Protein AF-A0A1G1XAQ7-F1 (afdb_monomer_lite)

Sequence (103 aa):
MKKDNQKTVTHAEFHEGMQMIANAFEKVVTKDELKNTLKNYPTKQDLKKALEPYATKADLKEVKIEMKHMVDDAVERIVHENQKMIKPLHERVTRLEQHGHRI

Structure (mmCIF, N/CA/C/O backbone):
data_AF-A0A1G1XAQ7-F1
#
_entry.id   AF-A0A1G1XAQ7-F1
#
loop_
_atom_site.group_PDB
_atom_site.id
_atom_site.type_symbol
_atom_site.label_atom_id
_atom_site.label_alt_id
_atom_site.label_comp_id
_atom_site.label_asym_id
_atom_site.label_entity_id
_atom_site.label_seq_id
_atom_site.pdbx_PDB_ins_code
_atom_site.Cartn_x
_atom_site.Cartn_y
_atom_site.Cartn_z
_atom_site.occupancy
_atom_site.B_iso_or_equiv
_atom_site.auth_seq_id
_atom_site.auth_comp_id
_atom_site.auth_asym_id
_atom_site.auth_atom_id
_atom_site.pdbx_PDB_model_num
ATOM 1 N N . MET A 1 1 ? -24.748 25.017 77.567 1.00 49.16 1 MET A N 1
ATOM 2 C CA . MET A 1 1 ? -25.048 23.764 76.838 1.00 49.16 1 MET A CA 1
ATOM 3 C C . MET A 1 1 ? -25.699 24.142 75.519 1.00 49.16 1 MET A C 1
ATOM 5 O O . MET A 1 1 ? -26.758 24.757 75.546 1.00 49.16 1 MET A O 1
ATOM 9 N N . LYS A 1 2 ? -25.031 23.903 74.385 1.00 51.03 2 LYS A N 1
ATOM 10 C CA . LYS A 1 2 ? -25.600 24.178 73.059 1.00 51.03 2 LYS A CA 1
ATOM 11 C C . LYS A 1 2 ? -26.612 23.065 72.773 1.00 51.03 2 LYS A C 1
ATOM 13 O O . LYS A 1 2 ? -26.236 21.902 72.804 1.00 51.03 2 LYS A O 1
ATOM 18 N N . LYS A 1 3 ? -27.895 23.406 72.627 1.00 53.88 3 LYS A N 1
ATOM 19 C CA . LYS A 1 3 ? -28.913 22.448 72.183 1.00 53.88 3 LYS A CA 1
ATOM 20 C C . LYS A 1 3 ? -28.694 22.249 70.690 1.00 53.88 3 LYS A C 1
ATOM 22 O O . LYS A 1 3 ? -28.877 23.194 69.926 1.00 53.88 3 LYS A O 1
ATOM 27 N N . ASP A 1 4 ? -28.240 21.062 70.310 1.00 58.12 4 ASP A N 1
ATOM 28 C CA . ASP A 1 4 ? -28.104 20.686 68.912 1.00 58.12 4 ASP A CA 1
ATOM 29 C C . ASP A 1 4 ? -29.480 20.759 68.251 1.00 58.12 4 ASP A C 1
ATOM 31 O O . ASP A 1 4 ? -30.445 20.116 68.667 1.00 58.12 4 ASP A O 1
ATOM 35 N N . ASN A 1 5 ? -29.578 21.639 67.261 1.00 57.94 5 ASN A N 1
ATOM 36 C CA . ASN A 1 5 ? -30.801 21.961 66.549 1.00 57.94 5 ASN A CA 1
ATOM 37 C C . ASN A 1 5 ? -31.065 20.847 65.521 1.00 57.94 5 ASN A C 1
ATOM 39 O O . ASN A 1 5 ? -30.805 21.012 64.329 1.00 57.94 5 ASN A O 1
ATOM 43 N N . GLN A 1 6 ? -31.498 19.671 65.987 1.00 63.31 6 GLN A N 1
ATOM 44 C CA . GLN A 1 6 ? -31.893 18.566 65.114 1.00 63.31 6 GLN A CA 1
ATOM 45 C C . GLN A 1 6 ? -33.206 18.922 64.413 1.00 63.31 6 GLN A C 1
ATOM 47 O O . GLN A 1 6 ? -34.292 18.821 64.981 1.00 63.31 6 GLN A O 1
ATOM 52 N N . LYS A 1 7 ? -33.090 19.364 63.159 1.00 76.38 7 LYS A N 1
ATOM 53 C CA . LYS A 1 7 ? -34.223 19.519 62.246 1.00 76.38 7 LYS A CA 1
ATOM 54 C C . LYS A 1 7 ? -34.800 18.129 61.970 1.00 76.38 7 LYS A C 1
ATOM 56 O O . LYS A 1 7 ? -34.089 17.257 61.473 1.00 76.38 7 LYS A O 1
ATOM 61 N N . THR A 1 8 ? -36.064 17.911 62.313 1.00 79.12 8 THR A N 1
ATOM 62 C CA . THR A 1 8 ? -36.775 16.679 61.970 1.00 79.12 8 THR A CA 1
ATOM 63 C C . THR A 1 8 ? -37.136 16.713 60.488 1.00 79.12 8 THR A C 1
ATOM 65 O O . THR A 1 8 ? -37.735 17.677 60.020 1.00 79.12 8 THR A O 1
ATOM 68 N N . VAL A 1 9 ? -36.742 15.679 59.745 1.00 82.50 9 VAL A N 1
ATOM 69 C CA . VAL A 1 9 ? -37.121 15.521 58.335 1.00 82.50 9 VAL A CA 1
ATOM 70 C C . VAL A 1 9 ? -38.553 15.005 58.289 1.00 82.50 9 VAL A C 1
ATOM 72 O O . VAL A 1 9 ? -38.884 13.994 58.913 1.00 82.50 9 VAL A O 1
ATOM 75 N N . THR A 1 10 ? -39.414 15.713 57.574 1.00 90.12 10 THR A N 1
ATOM 76 C CA . THR A 1 10 ? -40.794 15.297 57.340 1.00 90.12 10 THR A CA 1
ATOM 77 C C . THR A 1 10 ? -40.842 14.143 56.337 1.00 90.12 10 THR A C 1
ATOM 79 O O . THR A 1 10 ? -39.974 13.989 55.478 1.00 90.12 10 THR A O 1
ATOM 82 N N . HIS A 1 11 ? -41.897 13.329 56.402 1.00 88.06 11 HIS A N 1
ATOM 83 C CA . HIS A 1 11 ? -42.112 12.257 55.424 1.00 88.06 11 HIS A CA 1
ATOM 84 C C . HIS A 1 11 ? -42.151 12.797 53.979 1.00 88.06 11 HIS A C 1
ATOM 86 O O . HIS A 1 11 ? -41.704 12.120 53.053 1.00 88.06 11 HIS A O 1
ATOM 92 N N . ALA A 1 12 ? -42.667 14.013 53.780 1.00 90.06 12 ALA A N 1
ATOM 93 C CA . ALA A 1 12 ? -42.706 14.664 52.475 1.00 90.06 12 ALA A CA 1
ATOM 94 C C . ALA A 1 12 ? -41.293 14.962 51.947 1.00 90.06 12 ALA A C 1
ATOM 96 O O . ALA A 1 12 ? -40.976 14.566 50.831 1.00 90.06 12 ALA A O 1
ATOM 97 N N . GLU A 1 13 ? -40.423 15.553 52.772 1.00 90.19 13 GLU A N 1
ATOM 98 C CA . GLU A 1 13 ? -39.025 15.840 52.409 1.00 90.19 13 GLU A CA 1
ATOM 99 C C . GLU A 1 13 ? -38.230 14.556 52.115 1.00 90.19 13 GLU A C 1
ATOM 101 O O . GLU A 1 13 ? -37.415 14.517 51.194 1.00 90.19 13 GLU A O 1
ATOM 106 N N . PHE A 1 14 ? -38.487 13.473 52.859 1.00 90.75 14 PHE A N 1
ATOM 107 C CA . PHE A 1 14 ? -37.874 12.171 52.581 1.00 90.75 14 PHE A CA 1
ATOM 108 C C . PHE A 1 14 ? -38.345 11.582 51.243 1.00 90.75 14 PHE A C 1
ATOM 110 O O . PHE A 1 14 ? -37.533 11.065 50.473 1.00 90.75 14 PHE A O 1
ATOM 117 N N . HIS A 1 15 ? -39.646 11.667 50.949 1.00 92.38 15 HIS A N 1
ATOM 118 C CA . HIS A 1 15 ? -40.208 11.182 49.689 1.00 92.38 15 HIS A CA 1
ATOM 119 C C . HIS A 1 15 ? -39.679 11.979 48.492 1.00 92.38 15 HIS A C 1
ATOM 121 O O . HIS A 1 15 ? -39.246 11.383 47.509 1.00 92.38 15 HIS A O 1
ATOM 127 N N . GLU A 1 16 ? -39.627 13.306 48.610 1.00 92.69 16 GLU A N 1
ATOM 128 C CA . GLU A 1 16 ? -39.074 14.196 47.588 1.00 92.69 16 GLU A CA 1
ATOM 129 C C . GLU A 1 16 ? -37.590 13.897 47.325 1.00 92.69 16 GLU A C 1
ATOM 131 O O . GLU A 1 16 ? -37.181 13.758 46.170 1.00 92.69 16 GLU A O 1
ATOM 136 N N . GLY A 1 17 ? -36.798 13.681 48.382 1.00 91.06 17 GLY A N 1
ATOM 137 C CA . GLY A 1 17 ? -35.398 13.268 48.260 1.00 91.06 17 GLY A CA 1
ATOM 138 C C . GLY A 1 17 ? -35.228 11.924 47.543 1.00 91.06 17 GLY A C 1
ATOM 139 O O . GLY A 1 17 ? -34.384 11.797 46.655 1.00 91.06 17 GLY A O 1
ATOM 140 N N . MET A 1 18 ? -36.060 10.929 47.861 1.00 92.38 18 MET A N 1
ATOM 141 C CA . MET A 1 18 ? -36.035 9.628 47.180 1.00 92.38 18 MET A CA 1
ATOM 142 C C . MET A 1 18 ? -36.448 9.726 45.711 1.00 92.38 18 MET A C 1
ATOM 144 O O . MET A 1 18 ? -35.864 9.060 44.857 1.00 92.38 18 MET A O 1
ATOM 148 N N . GLN A 1 19 ? -37.416 10.584 45.399 1.00 91.19 19 GLN A N 1
ATOM 149 C CA . GLN A 1 19 ? -37.892 10.787 44.036 1.00 91.19 19 GLN A CA 1
ATOM 150 C C . GLN A 1 19 ? -36.863 11.540 43.182 1.00 91.19 19 GLN A C 1
ATOM 152 O O . GLN A 1 19 ? -36.639 11.179 42.028 1.00 91.19 19 GLN A O 1
ATOM 157 N N . MET A 1 20 ? -36.150 12.512 43.762 1.00 88.50 20 MET A N 1
ATOM 158 C CA . MET A 1 20 ? -34.992 13.144 43.122 1.00 88.50 20 MET A CA 1
ATOM 159 C C . MET A 1 20 ? -33.885 12.135 42.803 1.00 88.50 20 MET A C 1
ATOM 161 O O . MET A 1 20 ? -33.334 12.161 41.703 1.00 88.50 20 MET A O 1
ATOM 165 N N . ILE A 1 21 ? -33.578 11.228 43.736 1.00 87.81 21 ILE A N 1
ATOM 166 C CA . ILE A 1 21 ? -32.575 10.176 43.529 1.00 87.81 21 ILE A CA 1
ATOM 167 C C . ILE A 1 21 ? -33.019 9.216 42.417 1.00 87.81 21 ILE A C 1
ATOM 169 O O . ILE A 1 21 ? -32.228 8.916 41.525 1.00 87.81 21 ILE A O 1
ATOM 173 N N . ALA A 1 22 ? -34.280 8.777 42.421 1.00 86.94 22 ALA A N 1
ATOM 174 C CA . ALA A 1 22 ? -34.823 7.902 41.382 1.00 86.94 22 ALA A CA 1
ATOM 175 C C . ALA A 1 22 ? -34.714 8.537 39.982 1.00 86.94 22 ALA A C 1
ATOM 177 O O . ALA A 1 22 ? -34.177 7.918 39.063 1.00 86.94 22 ALA A O 1
ATOM 178 N N . ASN A 1 23 ? -35.110 9.806 39.850 1.00 86.06 23 ASN A N 1
ATOM 179 C CA . ASN A 1 23 ? -35.013 10.556 38.595 1.00 86.06 23 ASN A CA 1
ATOM 180 C C . ASN A 1 23 ? -33.556 10.767 38.142 1.00 86.06 23 ASN A C 1
ATOM 182 O O . ASN A 1 23 ? -3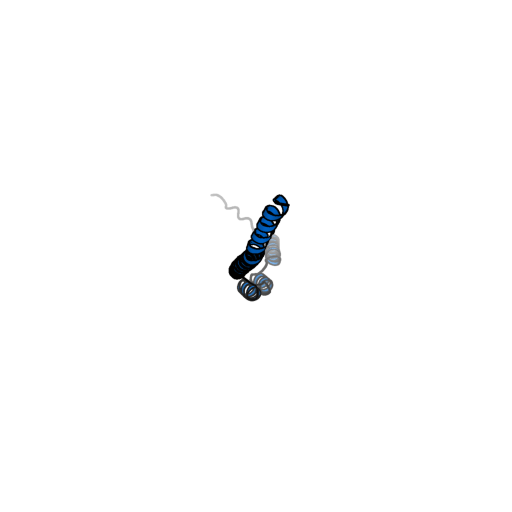3.279 10.852 36.944 1.00 86.06 23 ASN A O 1
ATOM 186 N N . ALA A 1 24 ? -32.610 10.866 39.083 1.00 83.88 24 ALA A N 1
ATOM 187 C CA . ALA A 1 24 ? -31.191 10.989 38.767 1.00 83.88 24 ALA A CA 1
ATOM 188 C C . ALA A 1 24 ? -30.619 9.696 38.165 1.00 83.88 24 ALA A C 1
ATOM 190 O O . ALA A 1 24 ? -29.802 9.772 37.250 1.00 83.88 24 ALA A O 1
ATOM 191 N N . PHE A 1 25 ? -31.064 8.524 38.631 1.00 84.06 25 PHE A N 1
ATOM 192 C CA . PHE A 1 25 ? -30.622 7.226 38.107 1.00 84.06 25 PHE A CA 1
ATOM 193 C C . PHE A 1 25 ? -31.267 6.847 36.771 1.00 84.06 25 PHE A C 1
ATOM 195 O O . PHE A 1 25 ? -30.650 6.125 35.992 1.00 84.06 25 PHE A O 1
ATOM 202 N N . GLU A 1 26 ? -32.453 7.373 36.465 1.00 80.00 26 GLU A N 1
ATOM 203 C CA . GLU A 1 26 ? -33.179 7.089 35.219 1.00 80.00 26 GLU A CA 1
ATOM 204 C C . GLU A 1 26 ? -32.418 7.532 33.951 1.00 80.00 26 GLU A C 1
ATOM 206 O O . GLU A 1 26 ? -32.614 6.979 32.873 1.00 80.00 26 GLU A O 1
ATOM 211 N N . LYS A 1 27 ? -31.506 8.509 34.071 1.00 76.56 27 LYS A N 1
ATOM 212 C CA . LYS A 1 27 ? -30.702 9.042 32.952 1.00 76.56 27 LYS A CA 1
ATOM 213 C C . LYS A 1 27 ? -29.264 8.522 32.911 1.00 76.56 27 LYS A C 1
ATOM 215 O O . LYS A 1 27 ? -28.466 8.991 32.096 1.00 76.56 27 LYS A O 1
ATOM 220 N N . VAL A 1 28 ? -28.896 7.601 33.799 1.00 86.88 28 VAL A N 1
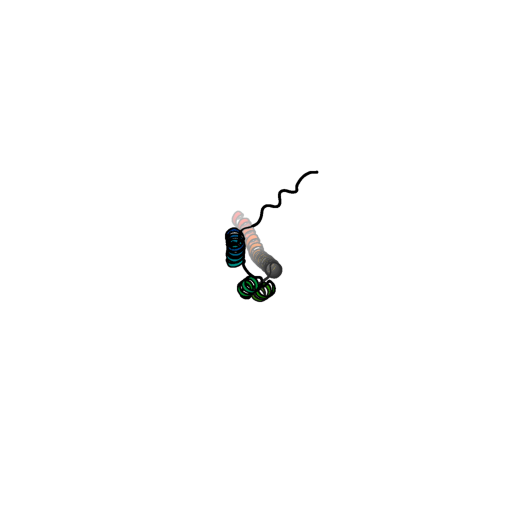ATOM 221 C CA . VAL A 1 28 ? -27.529 7.079 33.864 1.00 86.88 28 VAL A CA 1
ATOM 222 C C . VAL A 1 28 ? -27.372 5.958 32.850 1.00 86.88 28 VAL A C 1
ATOM 224 O O . VAL A 1 28 ? -27.957 4.891 33.003 1.00 86.88 28 VAL A O 1
ATOM 227 N N . VAL A 1 29 ? -26.522 6.181 31.847 1.00 83.81 29 VAL A N 1
ATOM 228 C CA . VAL A 1 29 ? -26.103 5.116 30.932 1.00 83.81 29 VAL A CA 1
ATOM 229 C C . VAL A 1 29 ? -25.352 4.048 31.719 1.00 83.81 29 VAL A C 1
ATOM 231 O O . VAL A 1 29 ? -24.345 4.308 32.385 1.00 83.81 29 VAL A O 1
ATOM 234 N N . THR A 1 30 ? -25.840 2.823 31.617 1.00 88.19 30 THR A N 1
ATOM 235 C CA . THR A 1 30 ? -25.254 1.655 32.256 1.00 88.19 30 THR A CA 1
ATOM 236 C C . THR A 1 30 ? -24.050 1.142 31.466 1.00 88.19 30 THR A C 1
ATOM 238 O O . THR A 1 30 ? -23.893 1.351 30.259 1.00 88.19 30 THR A O 1
ATOM 241 N N . LYS A 1 31 ? -23.173 0.398 32.148 1.00 88.06 31 LYS A N 1
ATOM 242 C CA . LYS A 1 31 ? -22.036 -0.268 31.491 1.00 88.06 31 LYS A CA 1
ATOM 243 C C . LYS A 1 31 ? -22.487 -1.251 30.409 1.00 88.06 31 LYS A C 1
ATOM 245 O O . LYS A 1 31 ? -21.761 -1.440 29.435 1.00 88.06 31 LYS A O 1
ATOM 250 N N . ASP A 1 32 ? -23.650 -1.871 30.575 1.00 89.75 32 ASP A N 1
ATOM 251 C CA . ASP A 1 32 ? -24.166 -2.859 29.631 1.00 89.75 32 ASP A CA 1
ATOM 252 C C . ASP A 1 32 ? -24.751 -2.199 28.378 1.00 89.75 32 ASP A C 1
ATOM 254 O O . ASP A 1 32 ? -24.500 -2.675 27.272 1.00 89.75 32 ASP A O 1
ATOM 258 N N . GLU A 1 33 ? -25.408 -1.043 28.510 1.00 89.50 33 GLU A N 1
ATOM 259 C CA . GLU A 1 33 ? -25.818 -0.216 27.364 1.00 89.50 33 GLU A CA 1
ATOM 260 C C . GLU A 1 33 ? -24.611 0.268 26.553 1.00 89.50 33 GLU A C 1
ATOM 262 O O . GLU A 1 33 ? -24.613 0.187 25.320 1.00 89.50 33 GLU A O 1
ATOM 267 N N . LEU A 1 34 ? -23.534 0.690 27.227 1.00 88.81 34 LEU A N 1
ATOM 268 C CA . LEU A 1 34 ? -22.294 1.074 26.551 1.00 88.81 34 LEU A CA 1
ATOM 269 C C . LEU A 1 34 ? -21.649 -0.120 25.828 1.00 88.81 34 LEU A C 1
ATOM 271 O O . LEU A 1 34 ? -21.247 0.003 24.672 1.00 88.81 34 LEU A O 1
ATOM 275 N N . LYS A 1 35 ? -21.584 -1.294 26.470 1.00 90.50 35 LYS A N 1
ATOM 276 C CA . LYS A 1 35 ? -21.070 -2.524 25.840 1.00 90.50 35 LYS A CA 1
ATOM 277 C C . LYS A 1 35 ? -21.893 -2.933 24.622 1.00 90.50 35 LYS A C 1
ATOM 279 O O . LYS A 1 35 ? -21.313 -3.284 23.598 1.00 90.50 35 LYS A O 1
ATOM 284 N N . ASN A 1 36 ? -23.220 -2.871 24.716 1.00 90.31 36 ASN A N 1
ATOM 285 C CA . ASN A 1 36 ? -24.112 -3.193 23.604 1.00 90.31 36 ASN A CA 1
ATOM 286 C C . ASN A 1 36 ? -23.921 -2.226 22.434 1.00 90.31 36 ASN A C 1
ATOM 288 O O . ASN A 1 36 ? -23.852 -2.667 21.289 1.00 90.31 36 ASN A O 1
ATOM 292 N N . THR A 1 37 ? -23.748 -0.934 22.718 1.00 89.75 37 THR A N 1
ATOM 293 C CA . THR A 1 37 ? -23.464 0.081 21.694 1.00 89.75 37 THR A CA 1
ATOM 294 C C . THR A 1 37 ? -22.119 -0.170 21.002 1.00 89.75 37 THR A C 1
ATOM 296 O O . THR A 1 37 ? -22.015 -0.075 19.781 1.00 89.75 37 THR A O 1
ATOM 299 N N . LEU A 1 38 ? -21.086 -0.546 21.762 1.00 91.88 38 LEU A N 1
ATOM 300 C CA . LEU A 1 38 ? -19.741 -0.802 21.235 1.00 91.88 38 LEU A CA 1
ATOM 301 C C . LEU A 1 38 ? -19.590 -2.155 20.526 1.00 91.88 38 LEU A C 1
ATOM 303 O O . LEU A 1 38 ? -18.618 -2.343 19.801 1.00 91.88 38 LEU A O 1
ATOM 307 N N . LYS A 1 39 ? -20.530 -3.092 20.702 1.00 90.62 39 LYS A N 1
ATOM 308 C CA . LYS A 1 39 ? -20.451 -4.454 20.145 1.00 90.62 39 LYS A CA 1
ATOM 309 C C . LYS A 1 39 ? -20.275 -4.482 18.623 1.00 90.62 39 LYS A C 1
ATOM 311 O O . LYS A 1 39 ? -19.636 -5.391 18.105 1.00 90.62 39 LYS A O 1
ATOM 316 N N . ASN A 1 40 ? -20.831 -3.494 17.927 1.00 88.50 40 ASN A N 1
ATOM 317 C CA . ASN A 1 40 ? -20.771 -3.394 16.467 1.00 88.50 40 ASN A CA 1
ATOM 318 C C . ASN A 1 40 ? -19.666 -2.448 15.977 1.00 88.50 40 ASN A C 1
ATOM 320 O O . ASN A 1 40 ? -19.551 -2.212 14.776 1.00 88.50 40 ASN A O 1
ATOM 324 N N . TYR A 1 41 ? -18.884 -1.863 16.886 1.00 94.88 41 TYR A N 1
ATOM 325 C CA . TYR A 1 41 ? -17.848 -0.917 16.508 1.00 94.88 41 TYR A CA 1
ATOM 326 C C . TYR A 1 41 ? -16.642 -1.666 15.924 1.00 94.88 41 TYR A C 1
ATOM 328 O O . TYR A 1 41 ? -16.154 -2.604 16.562 1.00 94.88 41 TYR A O 1
ATOM 336 N N . PRO A 1 42 ? -16.129 -1.264 14.746 1.00 93.06 42 PRO A N 1
ATOM 337 C CA . PRO A 1 42 ? -14.967 -1.904 14.151 1.00 93.06 42 PRO A CA 1
ATOM 338 C C . PRO A 1 42 ? -13.765 -1.879 15.091 1.00 93.06 42 PRO A C 1
ATOM 340 O O . PRO A 1 42 ? -13.430 -0.855 15.696 1.00 93.06 42 PRO A O 1
ATOM 343 N N . THR A 1 43 ? -13.085 -3.012 15.185 1.00 94.88 43 THR A N 1
ATOM 344 C CA . THR A 1 43 ? -11.867 -3.150 15.971 1.00 94.88 43 THR A CA 1
ATOM 345 C C . THR A 1 43 ? -10.631 -2.845 15.129 1.00 94.88 43 THR A C 1
ATOM 347 O O . THR A 1 43 ? -10.647 -2.814 13.896 1.00 94.88 43 THR A O 1
ATOM 350 N N . LYS A 1 44 ? -9.488 -2.691 15.802 1.00 95.56 44 LYS A N 1
ATOM 351 C CA . LYS A 1 44 ? -8.187 -2.599 15.122 1.00 95.56 44 LYS A CA 1
ATOM 352 C C . LYS A 1 44 ? -7.873 -3.848 14.290 1.00 95.56 44 LYS A C 1
ATOM 354 O O . LYS A 1 44 ? -7.170 -3.741 13.290 1.00 95.56 44 LYS A O 1
ATOM 359 N N . GLN A 1 45 ? -8.367 -5.019 14.700 1.00 95.56 45 GLN A N 1
ATOM 360 C CA . GLN A 1 45 ? -8.190 -6.255 13.937 1.00 95.56 45 GLN A CA 1
ATOM 361 C C . GLN A 1 45 ? -9.029 -6.245 12.659 1.00 95.56 45 GLN A C 1
ATOM 363 O O . GLN A 1 45 ? -8.525 -6.668 11.622 1.00 95.56 45 GLN A O 1
ATOM 368 N N . ASP A 1 46 ? -10.251 -5.714 12.713 1.00 96.19 46 ASP A N 1
ATOM 369 C CA . ASP A 1 46 ? -11.107 -5.571 11.530 1.00 96.19 46 ASP A CA 1
ATOM 370 C C . ASP A 1 46 ? -10.472 -4.622 10.515 1.00 96.19 46 ASP A C 1
ATOM 372 O O . ASP A 1 46 ? -10.388 -4.946 9.333 1.00 96.19 46 ASP A O 1
ATOM 376 N N . LEU A 1 47 ? -9.918 -3.499 10.989 1.00 94.88 47 LEU A N 1
ATOM 377 C CA . LEU A 1 47 ? -9.166 -2.580 10.137 1.00 94.88 47 LEU A CA 1
ATOM 378 C C . LEU A 1 47 ? -7.930 -3.252 9.524 1.00 94.88 47 LEU A C 1
ATOM 380 O O . LEU A 1 47 ? -7.666 -3.077 8.339 1.00 94.88 47 LEU A O 1
ATOM 384 N N . LYS A 1 48 ? -7.179 -4.037 10.306 1.00 94.88 48 LYS A N 1
ATOM 385 C CA . LYS A 1 48 ? -6.002 -4.750 9.796 1.00 94.88 48 LYS A CA 1
ATOM 386 C C . LYS A 1 48 ? -6.383 -5.733 8.686 1.00 94.88 48 LYS A C 1
ATOM 388 O O . LYS A 1 48 ? -5.765 -5.687 7.632 1.00 94.88 48 LYS A O 1
ATOM 393 N N . LYS A 1 49 ? -7.425 -6.545 8.892 1.00 95.81 49 LYS A N 1
ATOM 394 C CA . LYS A 1 49 ? -7.953 -7.478 7.880 1.00 95.81 49 LYS A CA 1
ATOM 395 C C . LYS A 1 49 ? -8.445 -6.755 6.628 1.00 95.81 49 LYS A C 1
ATOM 397 O O . LYS A 1 49 ? -8.166 -7.186 5.520 1.00 95.81 49 LYS A O 1
ATOM 402 N N . ALA A 1 50 ? -9.148 -5.635 6.794 1.00 95.75 50 ALA A N 1
ATOM 403 C CA . ALA A 1 50 ? -9.618 -4.836 5.666 1.00 95.75 50 ALA A CA 1
ATOM 404 C C . ALA A 1 50 ? -8.463 -4.240 4.839 1.00 95.75 50 ALA A C 1
ATOM 406 O O . ALA A 1 50 ? -8.628 -4.018 3.642 1.00 95.75 50 ALA A O 1
ATOM 407 N N . LEU A 1 51 ? -7.307 -3.987 5.464 1.00 95.88 51 LEU A N 1
ATOM 408 C CA . LEU A 1 51 ? -6.118 -3.433 4.813 1.00 95.88 51 LEU A CA 1
ATOM 409 C C . LEU A 1 51 ? -5.176 -4.489 4.212 1.00 95.88 51 LEU A C 1
ATOM 411 O O . LEU A 1 51 ? -4.364 -4.126 3.369 1.00 95.88 51 LEU A O 1
ATOM 415 N N . GLU A 1 52 ? -5.287 -5.768 4.587 1.00 95.19 52 GLU A N 1
ATOM 416 C CA . GLU A 1 52 ? -4.450 -6.864 4.060 1.00 95.19 52 GLU A CA 1
ATOM 417 C C . GLU A 1 52 ? -4.356 -6.956 2.524 1.00 95.19 52 GLU A C 1
ATOM 419 O O . GLU A 1 52 ? -3.255 -7.209 2.040 1.00 95.19 52 GLU A O 1
ATOM 424 N N . PRO A 1 53 ? -5.428 -6.750 1.730 1.00 95.81 53 PRO A N 1
ATOM 425 C CA . PRO A 1 53 ? -5.321 -6.850 0.274 1.00 95.81 53 PRO A CA 1
ATOM 426 C C . PRO A 1 53 ? -4.678 -5.622 -0.389 1.00 95.81 53 PRO A C 1
ATOM 428 O O . PRO A 1 53 ? -4.445 -5.641 -1.597 1.00 95.81 53 PRO A O 1
ATOM 431 N N . TYR A 1 54 ? -4.433 -4.536 0.350 1.00 96.56 54 TYR A N 1
ATOM 432 C CA . TYR A 1 54 ? -3.896 -3.305 -0.220 1.00 96.56 54 TYR A CA 1
ATOM 433 C C . TYR A 1 54 ? -2.370 -3.306 -0.212 1.00 96.56 54 TYR A C 1
ATOM 435 O O . TYR A 1 54 ? -1.735 -3.601 0.800 1.00 96.56 54 TYR A O 1
ATOM 443 N N . ALA A 1 55 ? -1.795 -2.887 -1.340 1.00 94.88 55 ALA A N 1
ATOM 444 C CA . ALA A 1 55 ? -0.360 -2.696 -1.473 1.00 94.88 55 ALA A CA 1
ATOM 445 C C . ALA A 1 55 ? 0.165 -1.681 -0.451 1.00 94.88 55 ALA A C 1
ATOM 447 O O . ALA A 1 55 ? -0.439 -0.634 -0.181 1.00 94.88 55 ALA A O 1
ATOM 448 N N . THR A 1 56 ? 1.334 -1.981 0.095 1.00 96.12 56 THR A N 1
ATOM 449 C CA . THR A 1 56 ? 2.037 -1.104 1.014 1.00 96.12 56 THR A CA 1
ATOM 450 C C . THR A 1 56 ? 2.828 -0.036 0.260 1.00 96.12 56 THR A C 1
ATOM 452 O O . THR A 1 56 ? 3.082 -0.102 -0.944 1.00 96.12 56 THR A O 1
ATOM 455 N N . LYS A 1 57 ? 3.294 0.978 0.994 1.00 96.31 57 LYS A N 1
ATOM 456 C CA . LYS A 1 57 ? 4.232 1.967 0.444 1.00 96.31 57 LYS A CA 1
ATOM 457 C C . LYS A 1 57 ? 5.568 1.343 0.019 1.00 96.31 57 LYS A C 1
ATOM 459 O O . LYS A 1 57 ? 6.252 1.941 -0.808 1.00 96.31 57 LYS A O 1
ATOM 464 N N . ALA A 1 58 ? 5.956 0.210 0.609 1.00 96.25 58 ALA A N 1
ATOM 465 C CA . ALA A 1 58 ? 7.178 -0.496 0.240 1.00 96.25 58 ALA A CA 1
ATOM 466 C C . ALA A 1 58 ? 7.014 -1.141 -1.140 1.00 96.25 58 ALA A C 1
ATOM 468 O O . ALA A 1 58 ? 7.818 -0.856 -2.022 1.00 96.25 58 ALA A O 1
ATOM 469 N N . ASP A 1 59 ? 5.903 -1.846 -1.358 1.00 96.94 59 ASP A N 1
ATOM 470 C CA . ASP A 1 59 ? 5.561 -2.489 -2.632 1.00 96.94 59 ASP A CA 1
ATOM 471 C C . ASP A 1 59 ? 5.580 -1.464 -3.782 1.00 96.94 59 ASP A C 1
ATOM 473 O O . ASP A 1 59 ? 6.206 -1.663 -4.820 1.00 96.94 59 ASP A O 1
ATOM 477 N N . LEU A 1 60 ? 4.978 -0.286 -3.568 1.00 97.00 60 LEU A N 1
ATOM 478 C CA . LEU A 1 60 ? 4.988 0.798 -4.560 1.00 97.00 60 LEU A CA 1
ATOM 479 C C . LEU A 1 60 ? 6.393 1.353 -4.837 1.00 97.00 60 LEU A C 1
ATOM 481 O O . LEU A 1 60 ? 6.681 1.806 -5.947 1.00 97.00 60 LEU A O 1
ATOM 485 N N . LYS A 1 61 ? 7.270 1.367 -3.829 1.00 98.00 61 LYS A N 1
ATOM 486 C CA . LYS A 1 61 ? 8.650 1.836 -3.979 1.00 98.00 61 LYS A CA 1
ATOM 487 C C . LYS A 1 61 ? 9.481 0.839 -4.782 1.00 98.00 61 LYS A C 1
ATOM 489 O O . LYS A 1 61 ? 10.286 1.283 -5.596 1.00 98.00 61 LYS A O 1
ATOM 494 N N . GLU A 1 62 ? 9.275 -0.457 -4.572 1.00 97.94 62 GLU A N 1
ATOM 495 C CA . GLU A 1 62 ? 9.932 -1.520 -5.337 1.00 97.94 62 GLU A CA 1
ATOM 496 C C . GLU A 1 62 ? 9.554 -1.433 -6.815 1.00 97.94 62 GLU A C 1
ATOM 498 O O . GLU A 1 62 ? 10.436 -1.234 -7.649 1.00 97.94 62 GLU A O 1
ATOM 503 N N . VAL A 1 63 ? 8.253 -1.394 -7.128 1.00 97.88 63 VAL A N 1
ATOM 504 C CA . VAL A 1 63 ? 7.771 -1.243 -8.513 1.00 97.88 63 VAL A CA 1
ATOM 505 C C . VAL A 1 63 ? 8.331 0.022 -9.168 1.00 97.88 63 VAL A C 1
ATOM 507 O O . VAL A 1 63 ? 8.771 -0.003 -10.315 1.00 97.88 63 VAL A O 1
ATOM 510 N N . LYS A 1 64 ? 8.377 1.146 -8.443 1.00 98.25 64 LYS A N 1
ATOM 511 C CA . LYS A 1 64 ? 8.958 2.394 -8.962 1.00 98.25 64 LYS A CA 1
ATOM 512 C C . LYS A 1 64 ? 10.441 2.245 -9.313 1.00 98.25 64 LYS A C 1
ATOM 514 O O . LYS A 1 64 ? 10.889 2.829 -10.300 1.00 98.25 64 LYS A O 1
ATOM 519 N N . ILE A 1 65 ? 11.207 1.541 -8.482 1.00 98.25 65 ILE A N 1
ATOM 520 C CA . ILE A 1 65 ? 12.633 1.301 -8.717 1.00 98.25 65 ILE A CA 1
ATOM 521 C C . ILE A 1 65 ? 12.796 0.415 -9.951 1.00 98.25 65 ILE A C 1
ATOM 523 O O . ILE A 1 65 ? 13.515 0.806 -10.866 1.00 98.25 65 ILE A O 1
ATOM 527 N N . GLU A 1 66 ? 12.077 -0.704 -10.028 1.00 98.12 66 GLU A N 1
ATOM 528 C CA . GLU A 1 66 ? 12.111 -1.605 -11.186 1.00 98.12 66 GLU A CA 1
ATOM 529 C C . GLU A 1 66 ? 11.757 -0.882 -12.486 1.00 98.12 66 GLU A C 1
ATOM 531 O O . GLU A 1 66 ? 12.512 -0.943 -13.455 1.00 98.12 66 GLU A O 1
ATOM 536 N N . MET A 1 67 ? 10.666 -0.109 -12.489 1.00 98.38 67 MET A N 1
ATOM 537 C CA . MET A 1 67 ? 10.272 0.693 -13.647 1.00 98.38 67 MET A CA 1
ATOM 538 C C . MET A 1 67 ? 11.365 1.677 -14.060 1.00 98.38 67 MET A C 1
ATOM 540 O O . MET A 1 67 ? 11.614 1.844 -15.251 1.00 98.38 67 MET A O 1
ATOM 544 N N . LYS A 1 68 ? 12.028 2.327 -13.097 1.00 98.31 68 LYS A N 1
ATOM 545 C CA . LYS A 1 68 ? 13.129 3.242 -13.399 1.00 98.31 68 LYS A CA 1
ATOM 546 C C . LYS A 1 68 ? 14.274 2.504 -14.099 1.00 98.31 68 LYS A C 1
ATOM 548 O O . LYS A 1 68 ? 14.716 2.965 -15.143 1.00 98.31 68 LYS A O 1
ATOM 553 N N . HIS A 1 69 ? 14.700 1.358 -13.570 1.00 98.31 69 HIS A N 1
ATOM 554 C CA . HIS A 1 69 ? 15.761 0.557 -14.186 1.00 98.31 69 HIS A CA 1
ATOM 555 C C . HIS A 1 69 ? 15.385 0.092 -15.596 1.00 98.31 69 HIS A C 1
ATOM 557 O O . HIS A 1 69 ? 16.181 0.232 -16.517 1.00 98.31 69 HIS A O 1
ATOM 563 N N . MET A 1 70 ? 14.149 -0.372 -15.800 1.00 98.31 70 MET A N 1
ATOM 564 C CA . MET A 1 70 ? 13.672 -0.766 -17.129 1.00 98.31 70 MET A CA 1
ATOM 565 C C . MET A 1 70 ? 13.715 0.389 -18.134 1.00 98.31 70 MET A C 1
ATOM 567 O O . MET A 1 70 ? 14.055 0.179 -19.299 1.00 98.31 70 MET A O 1
ATOM 571 N N . VAL A 1 71 ? 13.343 1.596 -17.699 1.00 98.19 71 VAL A N 1
ATOM 572 C CA . VAL A 1 71 ? 13.391 2.802 -18.533 1.00 98.19 71 VAL A CA 1
ATOM 573 C C . VAL A 1 71 ? 14.836 3.175 -18.848 1.00 98.19 71 VAL A C 1
ATOM 575 O O . VAL A 1 71 ? 15.141 3.406 -20.015 1.00 98.19 71 VAL A O 1
ATOM 578 N N . ASP A 1 72 ? 15.714 3.187 -17.845 1.00 98.38 72 ASP A N 1
ATOM 579 C CA . ASP A 1 72 ? 17.135 3.494 -18.018 1.00 98.38 72 ASP A CA 1
ATOM 580 C C . ASP A 1 72 ? 17.775 2.511 -19.030 1.00 98.38 72 ASP A C 1
ATOM 582 O O . ASP A 1 72 ? 18.348 2.942 -20.033 1.00 98.38 72 ASP A O 1
ATOM 586 N N . ASP A 1 73 ? 17.539 1.201 -18.882 1.00 98.50 73 ASP A N 1
ATOM 587 C CA . ASP A 1 73 ? 18.031 0.158 -19.799 1.00 98.50 73 ASP A CA 1
ATOM 588 C C . ASP A 1 73 ? 17.458 0.277 -21.222 1.00 98.50 73 ASP A C 1
ATOM 590 O O . ASP A 1 73 ? 18.102 -0.079 -22.217 1.00 98.50 73 ASP A O 1
ATOM 594 N N . ALA A 1 74 ? 16.194 0.688 -21.349 1.00 98.38 74 ALA A N 1
ATOM 595 C CA . ALA A 1 74 ? 15.560 0.896 -22.648 1.00 98.38 74 ALA A CA 1
ATOM 596 C C . ALA A 1 74 ? 16.161 2.116 -23.359 1.00 98.38 74 ALA A C 1
ATOM 598 O O . ALA A 1 74 ? 16.473 2.044 -24.549 1.00 98.38 74 ALA A O 1
ATOM 599 N N . VAL A 1 75 ? 16.369 3.214 -22.626 1.00 98.44 75 VAL A N 1
ATOM 600 C CA . VAL A 1 75 ? 16.998 4.431 -23.147 1.00 98.44 75 VAL A CA 1
ATOM 601 C C . VAL A 1 75 ? 18.428 4.145 -23.595 1.00 98.44 75 VAL A C 1
ATOM 603 O O . VAL A 1 75 ? 18.790 4.523 -24.709 1.00 98.44 75 VAL A O 1
ATOM 606 N N . GLU A 1 76 ? 19.223 3.433 -22.795 1.00 98.31 76 GLU A N 1
ATOM 607 C CA . GLU A 1 76 ? 20.595 3.070 -23.167 1.00 98.31 76 GLU A CA 1
ATOM 608 C C . GLU A 1 76 ? 20.650 2.245 -24.458 1.00 98.31 76 GLU A C 1
ATOM 610 O O . GLU A 1 76 ? 21.450 2.543 -25.351 1.00 98.31 76 GLU A O 1
ATOM 615 N N . ARG A 1 77 ? 19.759 1.255 -24.610 1.00 98.19 77 ARG A N 1
ATOM 616 C CA . ARG A 1 77 ? 19.659 0.454 -25.842 1.00 98.19 77 ARG A CA 1
ATOM 617 C C . ARG A 1 77 ? 19.325 1.310 -27.059 1.00 98.19 77 ARG A C 1
ATOM 619 O O . ARG A 1 77 ? 20.027 1.223 -28.066 1.00 98.19 77 ARG A O 1
ATOM 626 N N . ILE A 1 78 ? 18.316 2.173 -26.949 1.00 97.69 78 ILE A N 1
ATOM 627 C CA . ILE A 1 78 ? 17.907 3.076 -28.035 1.00 97.69 78 ILE A CA 1
ATOM 628 C C . ILE A 1 78 ? 19.055 4.015 -28.419 1.00 97.69 78 ILE A C 1
ATOM 630 O O . ILE A 1 78 ? 19.338 4.206 -29.602 1.00 97.69 78 ILE A O 1
ATOM 634 N N . VAL A 1 79 ? 19.746 4.597 -27.435 1.00 97.50 79 VAL A N 1
ATOM 635 C CA . VAL A 1 79 ? 20.889 5.485 -27.683 1.00 97.50 79 VAL A CA 1
ATOM 636 C C . VAL A 1 79 ? 22.007 4.734 -28.401 1.00 97.50 79 VAL A C 1
ATOM 638 O O . VAL A 1 79 ? 22.537 5.237 -29.393 1.00 97.50 79 VAL A O 1
ATOM 641 N N . HIS A 1 80 ? 22.343 3.526 -27.949 1.00 97.75 80 HIS A N 1
ATOM 642 C CA . HIS A 1 80 ? 23.378 2.701 -28.572 1.00 97.75 80 HIS A CA 1
ATOM 643 C C . HIS A 1 80 ? 23.041 2.338 -30.021 1.00 97.75 80 HIS A C 1
ATOM 645 O O . HIS A 1 80 ? 23.882 2.460 -30.914 1.00 97.75 80 HIS A O 1
ATOM 651 N N . GLU A 1 81 ? 21.801 1.933 -30.287 1.00 96.75 81 GLU A N 1
ATOM 652 C CA . GLU A 1 81 ? 21.328 1.617 -31.638 1.00 96.75 81 GLU A CA 1
ATOM 653 C C . GLU A 1 81 ? 21.351 2.844 -32.553 1.00 96.75 81 GLU A C 1
ATOM 655 O O . GLU A 1 81 ? 21.880 2.783 -33.668 1.00 96.75 81 GLU A O 1
ATOM 660 N N . ASN A 1 82 ? 20.884 3.992 -32.061 1.00 96.12 82 ASN A N 1
ATOM 661 C CA . ASN A 1 82 ? 20.942 5.249 -32.801 1.00 96.12 82 ASN A CA 1
ATOM 662 C C . ASN A 1 82 ? 22.386 5.655 -33.117 1.00 96.12 82 ASN A C 1
ATOM 664 O O . ASN A 1 82 ? 22.680 6.057 -34.243 1.00 96.12 82 ASN A O 1
ATOM 668 N N . GLN A 1 83 ? 23.318 5.496 -32.174 1.00 96.31 83 GLN A N 1
ATOM 669 C CA . GLN A 1 83 ? 24.736 5.779 -32.411 1.00 96.31 83 GLN A CA 1
ATOM 670 C C . GLN A 1 83 ? 25.339 4.887 -33.503 1.00 96.31 83 GLN A C 1
ATOM 672 O O . GLN A 1 83 ? 26.130 5.379 -34.315 1.00 96.31 83 GLN A O 1
ATOM 677 N N . LYS A 1 84 ? 24.956 3.604 -33.566 1.00 96.44 84 LYS A N 1
ATOM 678 C CA . LYS A 1 84 ? 25.400 2.690 -34.634 1.00 96.44 84 LYS A CA 1
ATOM 679 C C . LYS A 1 84 ? 24.939 3.136 -36.018 1.00 96.44 84 LYS A C 1
ATOM 681 O O . LYS A 1 84 ? 25.661 2.906 -36.982 1.00 96.44 84 LYS A O 1
ATOM 686 N N . MET A 1 85 ? 23.770 3.765 -36.127 1.00 95.06 85 MET A N 1
ATOM 687 C CA . MET A 1 85 ? 23.241 4.255 -37.405 1.00 95.06 85 MET A CA 1
ATOM 688 C C . MET A 1 85 ? 23.790 5.634 -37.779 1.00 95.06 85 MET A C 1
ATOM 690 O O . MET A 1 85 ? 24.155 5.871 -38.931 1.00 95.06 85 MET A O 1
ATOM 694 N N . ILE A 1 86 ? 23.879 6.547 -36.810 1.00 96.50 86 ILE A N 1
ATOM 695 C CA . ILE A 1 86 ? 24.278 7.938 -37.048 1.00 96.50 86 ILE A CA 1
ATOM 696 C C . ILE A 1 86 ? 25.754 8.03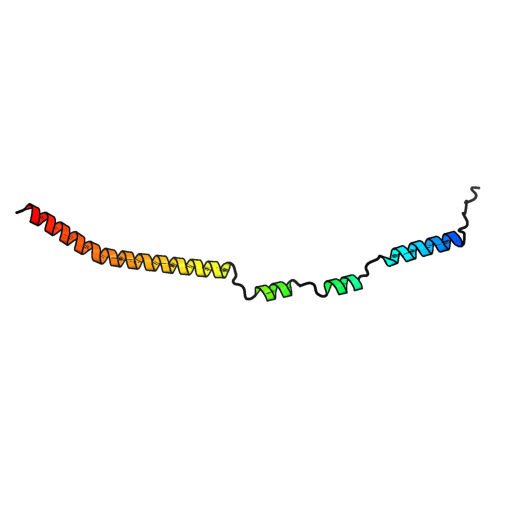4 -37.439 1.00 96.50 86 ILE A C 1
ATOM 698 O O . ILE A 1 86 ? 26.075 8.787 -38.355 1.00 96.50 86 ILE A O 1
ATOM 702 N N . LYS A 1 87 ? 26.653 7.264 -36.804 1.00 94.88 87 LYS A N 1
ATOM 703 C CA . LYS A 1 87 ? 28.099 7.335 -37.091 1.00 94.88 87 LYS A CA 1
ATOM 704 C C . LYS A 1 87 ? 28.428 7.070 -38.574 1.00 94.88 87 LYS A C 1
ATOM 706 O O . LYS A 1 87 ? 29.014 7.952 -39.200 1.00 94.88 87 LYS A O 1
ATOM 711 N N . PRO A 1 88 ? 27.998 5.951 -39.192 1.00 95.19 88 PRO A N 1
ATOM 712 C CA . PRO A 1 88 ? 28.263 5.706 -40.609 1.00 95.19 88 PRO A CA 1
ATOM 713 C C . PRO A 1 88 ? 27.605 6.727 -41.541 1.00 95.19 88 PRO A C 1
ATOM 715 O O . PRO A 1 88 ? 28.169 7.061 -42.583 1.00 95.19 88 PRO A O 1
ATOM 718 N N . LEU A 1 89 ? 26.407 7.217 -41.201 1.00 95.19 89 LEU A N 1
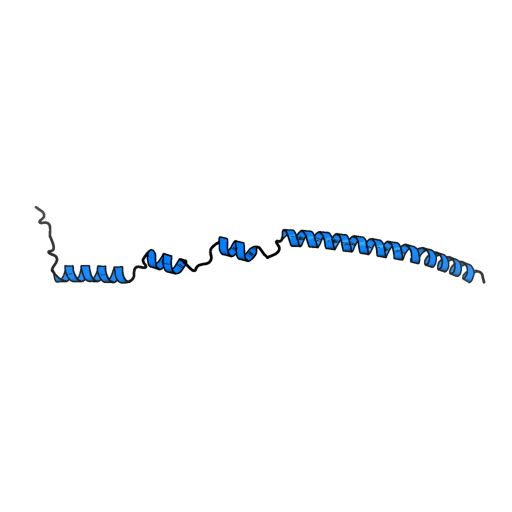ATOM 719 C CA . LEU A 1 89 ? 25.733 8.252 -41.988 1.00 95.19 89 LEU A CA 1
ATOM 720 C C . LEU A 1 89 ? 26.513 9.567 -41.955 1.00 95.19 89 LEU A C 1
ATOM 722 O O . LEU A 1 89 ? 26.744 10.149 -43.012 1.00 95.19 89 LEU A O 1
ATOM 726 N N . HIS A 1 90 ? 26.974 9.987 -40.775 1.00 95.06 90 HIS A N 1
ATOM 727 C CA . HIS A 1 90 ? 27.806 11.175 -40.608 1.00 95.06 90 HIS A CA 1
ATOM 728 C C . HIS A 1 90 ? 29.087 11.070 -41.442 1.00 95.06 90 HIS A C 1
ATOM 730 O O . HIS A 1 90 ? 29.362 11.943 -42.259 1.00 95.06 90 HIS A O 1
ATOM 736 N N . GLU A 1 91 ? 29.805 9.948 -41.345 1.00 95.19 91 GLU A N 1
ATOM 737 C CA . GLU A 1 91 ? 31.012 9.712 -42.142 1.00 95.19 91 GLU A CA 1
ATOM 738 C C . GLU A 1 91 ? 30.753 9.744 -43.658 1.00 95.19 91 GLU A C 1
ATOM 740 O O . GLU A 1 91 ? 31.574 10.250 -44.425 1.00 95.19 91 GLU A O 1
ATOM 745 N N . ARG A 1 92 ? 29.620 9.194 -44.120 1.00 95.44 92 ARG A N 1
ATOM 746 C CA . ARG A 1 92 ? 29.233 9.241 -45.540 1.00 95.44 92 ARG A CA 1
ATOM 747 C C . ARG A 1 92 ? 28.971 10.670 -46.002 1.00 95.44 92 ARG A C 1
ATOM 749 O O . ARG A 1 92 ? 29.443 11.028 -47.077 1.00 95.44 92 ARG A O 1
ATOM 756 N N . VAL A 1 93 ? 28.251 11.463 -45.209 1.00 95.00 93 VAL A N 1
ATOM 757 C CA . VAL A 1 93 ? 27.973 12.875 -45.508 1.00 95.00 93 VAL A CA 1
ATOM 758 C C . VAL A 1 93 ? 29.278 13.661 -45.595 1.00 95.00 93 VAL A C 1
ATOM 760 O O . VAL A 1 93 ? 29.530 14.281 -46.624 1.00 95.00 93 VAL A O 1
ATOM 763 N N . THR A 1 94 ? 30.168 13.524 -44.609 1.00 94.81 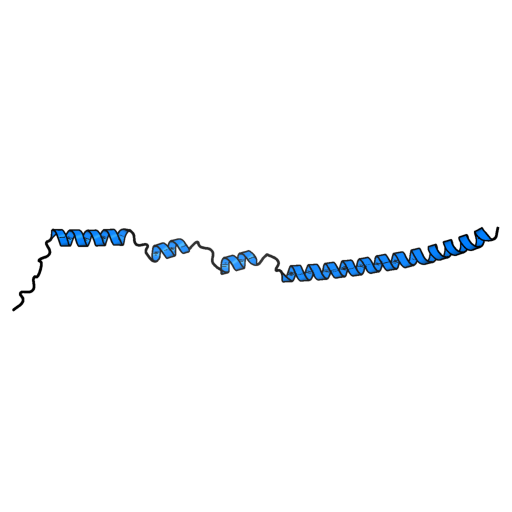94 THR A N 1
ATOM 764 C CA . THR A 1 94 ? 31.476 14.197 -44.619 1.00 94.81 94 THR A CA 1
ATOM 765 C C . THR A 1 94 ? 32.296 13.849 -45.864 1.00 94.81 94 THR A C 1
ATOM 767 O O . THR A 1 94 ? 32.897 14.727 -46.482 1.00 94.81 94 THR A O 1
ATOM 770 N N . ARG A 1 95 ? 32.309 12.575 -46.288 1.00 94.06 95 ARG A N 1
ATOM 771 C CA . ARG A 1 95 ? 33.001 12.171 -47.525 1.00 94.06 95 ARG A CA 1
ATOM 772 C C . ARG A 1 95 ? 32.402 12.829 -48.769 1.00 94.06 95 ARG A C 1
ATOM 774 O O . ARG A 1 95 ? 33.162 13.247 -49.641 1.00 94.06 95 ARG A O 1
ATOM 781 N N . LEU A 1 96 ? 31.075 12.909 -48.865 1.00 92.38 96 LEU A N 1
ATOM 782 C CA . LEU A 1 96 ? 30.388 13.528 -50.002 1.00 92.38 96 LEU A CA 1
ATOM 783 C C . LEU A 1 96 ? 30.644 15.037 -50.068 1.00 92.38 96 LEU A C 1
ATOM 785 O O . LEU A 1 96 ? 30.927 15.547 -51.148 1.00 92.38 96 LEU A O 1
ATOM 789 N N . GLU A 1 97 ? 30.628 15.733 -48.932 1.00 91.44 97 GLU A N 1
ATOM 790 C CA . GLU A 1 97 ? 30.935 17.169 -48.851 1.00 91.44 97 GLU A CA 1
ATOM 791 C C . GLU A 1 97 ? 32.357 17.482 -49.341 1.00 91.44 97 GLU A C 1
ATOM 793 O O . GLU A 1 97 ? 32.558 18.415 -50.122 1.00 91.44 97 GLU A O 1
ATOM 798 N N . GLN A 1 98 ? 33.337 16.659 -48.947 1.00 88.50 98 GLN A N 1
ATOM 799 C CA . GLN A 1 98 ? 34.735 16.799 -49.370 1.00 88.50 98 GLN A CA 1
ATOM 800 C C . GLN A 1 98 ? 34.944 16.538 -50.869 1.00 88.50 98 GLN A C 1
ATOM 802 O O . GLN A 1 98 ? 35.792 17.178 -51.490 1.00 88.50 98 GLN A O 1
ATOM 807 N N . HIS A 1 99 ? 34.202 15.592 -51.455 1.00 8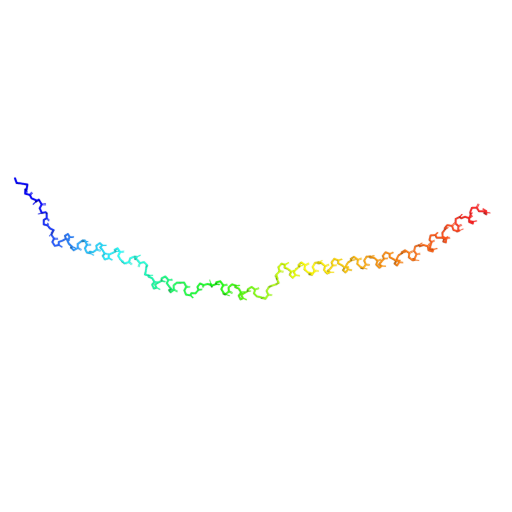2.56 99 HIS A N 1
ATOM 808 C CA . HIS A 1 99 ? 34.307 15.282 -52.885 1.00 82.56 99 HIS A CA 1
ATOM 809 C C . HIS A 1 99 ? 33.521 16.272 -53.750 1.00 82.56 99 HIS A C 1
ATOM 811 O O . HIS A 1 99 ? 33.991 16.615 -54.827 1.00 82.56 99 HIS A O 1
ATOM 817 N N . GLY A 1 100 ? 32.382 16.785 -53.275 1.00 74.50 100 GLY A N 1
ATOM 818 C CA . GLY A 1 100 ? 31.605 17.815 -53.970 1.00 74.50 100 GLY A CA 1
ATOM 819 C C . GLY A 1 100 ? 32.315 19.170 -54.063 1.00 74.50 100 GLY A C 1
ATOM 820 O O . GLY A 1 100 ? 32.085 19.900 -55.014 1.00 74.50 100 GLY A O 1
ATOM 821 N N . HIS A 1 101 ? 33.224 19.486 -53.133 1.00 60.03 101 HIS A N 1
ATOM 822 C CA . HIS A 1 101 ? 34.072 20.689 -53.199 1.00 60.03 101 HIS A CA 1
ATOM 823 C C . HIS A 1 101 ? 35.235 20.592 -54.203 1.00 60.03 101 HIS A C 1
ATOM 825 O O . HIS A 1 101 ? 35.947 21.573 -54.407 1.00 60.03 101 HIS A O 1
ATOM 831 N N . ARG A 1 102 ? 35.485 19.413 -54.787 1.00 60.66 102 ARG A N 1
ATOM 832 C CA . ARG A 1 102 ? 36.618 19.157 -55.693 1.00 60.66 102 ARG A CA 1
ATOM 833 C C . ARG A 1 102 ? 36.243 19.159 -57.181 1.00 60.66 102 ARG A C 1
ATOM 835 O O . ARG A 1 102 ? 37.124 18.884 -57.994 1.00 60.66 102 ARG A O 1
ATOM 842 N N . ILE A 1 103 ? 34.982 19.428 -57.522 1.00 52.09 103 ILE A N 1
ATOM 843 C CA . ILE A 1 103 ? 34.440 19.395 -58.892 1.00 52.09 103 ILE A CA 1
ATOM 844 C C . ILE A 1 103 ? 34.029 20.797 -59.329 1.00 52.09 103 ILE A C 1
ATOM 846 O O . ILE A 1 103 ? 33.482 21.525 -58.472 1.00 52.09 103 ILE A O 1
#

Secondary structure (DSSP, 8-state):
------PPPPHHHHHHHHHHHHHHHTT---HHHHHHHHTTSPPHHHHHHHHTTSPPHHHHHHHHHHHHHHHHHHHHHHHHHHHHHHHHHHHHHHHHHHHHTT-

Organism: NCBI:txid1797282

Foldseek 3Di:
DDDPPDDDQDPVNVVVVVVVVVVVVVPDDDPVNVCVVCVPPDDPVNVVVVCVVPDDPVNVVVVVVVVVVVVVVVVVVVVVVVCVVVVVVVVVVVVVVVVVVVD

pLDDT: mean 89.52, std 11.66, range [49.16, 98.5]

Radius of gyration: 45.36 Å; chains: 1; bounding box: 79×32×136 Å